Protein AF-A0A6P1MNH4-F1 (afdb_monomer_lite)

pLDDT: mean 91.14, std 10.83, range [47.28, 97.56]

Sequence (68 aa):
MKILKELGLVSESKGRYYDKFRNRVMFPIINTRGKVIGFGGRAIDDSTPKYLNSPESPVFMKKIIYMV

InterPro domains:
  IPR013264 DNA primase DNAG, catalytic core, N-terminal [PF08275] (3-63)
  IPR037068 DNA primase, catalytic core, N-terminal domain superfamily [G3DSA:3.90.980.10] (1-60)
  IPR050219 DnaG Primase [PTHR30313] (4-65)

Radius of gyration: 12.41 Å; chains: 1; bounding box: 32×28×28 Å

Foldseek 3Di:
DVVCVQLQQWDDDPNDIDGNADQWDWDFDADPVRDGSWIKTAHPDPDPPRIDIRDDHPRDDPVVDPPD

Structure (mmCIF, N/CA/C/O backbone):
data_AF-A0A6P1MNH4-F1
#
_entry.id   AF-A0A6P1MNH4-F1
#
loop_
_atom_site.group_PDB
_atom_site.id
_atom_site.type_symbol
_atom_site.label_atom_id
_atom_site.label_alt_id
_atom_site.label_comp_id
_atom_site.label_asym_id
_atom_site.label_entity_id
_atom_site.label_seq_id
_atom_site.pdbx_PDB_ins_code
_atom_site.Cartn_x
_atom_site.Cartn_y
_atom_site.Cartn_z
_atom_site.occupancy
_atom_site.B_iso_or_equiv
_atom_site.auth_seq_id
_atom_site.auth_comp_id
_atom_site.auth_asym_id
_atom_site.auth_atom_id
_atom_site.pdbx_PDB_model_num
ATOM 1 N N . MET A 1 1 ? 1.781 15.877 -2.029 1.00 84.19 1 MET A N 1
ATOM 2 C CA . MET A 1 1 ? 2.300 14.490 -2.098 1.00 84.19 1 MET A CA 1
ATOM 3 C C . MET A 1 1 ? 2.668 13.877 -0.750 1.00 84.19 1 MET A C 1
ATOM 5 O O . MET A 1 1 ? 2.439 12.686 -0.594 1.00 84.19 1 MET A O 1
ATOM 9 N N . LYS A 1 2 ? 3.153 14.647 0.241 1.00 90.12 2 LYS A N 1
ATOM 10 C CA . LYS A 1 2 ? 3.497 14.134 1.585 1.00 90.12 2 LYS A CA 1
ATOM 11 C C . LYS A 1 2 ? 2.392 13.278 2.234 1.00 90.12 2 LYS A C 1
ATOM 13 O O . LYS A 1 2 ? 2.660 12.137 2.584 1.00 90.12 2 LYS A O 1
ATOM 18 N N . ILE A 1 3 ? 1.155 13.785 2.289 1.00 95.38 3 ILE A N 1
ATOM 19 C CA . ILE A 1 3 ? 0.008 13.055 2.867 1.00 95.38 3 ILE A CA 1
ATOM 20 C C . ILE A 1 3 ? -0.291 11.743 2.123 1.00 95.38 3 ILE A C 1
ATOM 22 O O . ILE A 1 3 ? -0.541 10.720 2.742 1.00 95.38 3 ILE A O 1
ATOM 26 N N . LEU A 1 4 ? -0.205 11.732 0.789 1.00 95.88 4 LEU A N 1
ATOM 27 C CA . LEU A 1 4 ? -0.476 10.528 -0.004 1.00 95.88 4 LEU A CA 1
ATOM 28 C C . LEU A 1 4 ? 0.595 9.454 0.213 1.00 95.88 4 LEU A C 1
ATOM 30 O O . LEU A 1 4 ? 0.289 8.264 0.186 1.00 95.88 4 LEU A O 1
ATOM 34 N N . LYS A 1 5 ? 1.848 9.872 0.429 1.00 95.25 5 LYS A N 1
ATOM 35 C CA . LYS A 1 5 ? 2.956 8.973 0.767 1.00 95.25 5 LYS A CA 1
ATOM 36 C C . LYS A 1 5 ? 2.776 8.396 2.170 1.00 95.25 5 LYS A C 1
ATOM 38 O O . LYS A 1 5 ? 2.948 7.198 2.358 1.00 95.25 5 LYS A O 1
ATOM 43 N N . GLU A 1 6 ? 2.388 9.235 3.127 1.00 95.56 6 GLU A N 1
ATOM 44 C CA . GLU A 1 6 ? 2.111 8.840 4.513 1.00 95.56 6 GLU A CA 1
ATOM 45 C C . GLU A 1 6 ? 0.932 7.863 4.621 1.00 95.56 6 GLU A C 1
ATOM 47 O O . GLU A 1 6 ? 1.009 6.877 5.345 1.00 95.56 6 GLU A O 1
ATOM 52 N N . LEU A 1 7 ? -0.122 8.071 3.828 1.00 96.19 7 LEU A N 1
ATOM 53 C CA . LEU A 1 7 ? -1.255 7.144 3.714 1.00 96.19 7 LEU A CA 1
ATOM 54 C C . LEU A 1 7 ? -0.946 5.906 2.851 1.00 96.19 7 LEU A C 1
ATOM 56 O O . LEU A 1 7 ? -1.793 5.030 2.689 1.00 96.19 7 LEU A O 1
ATOM 60 N N . GLY A 1 8 ? 0.255 5.820 2.272 1.00 95.38 8 GLY A N 1
ATOM 61 C CA . GLY A 1 8 ? 0.697 4.667 1.494 1.00 95.38 8 GLY A CA 1
ATOM 62 C C . GLY A 1 8 ? -0.003 4.491 0.146 1.00 95.38 8 GLY A C 1
ATOM 63 O O . GLY A 1 8 ? -0.048 3.374 -0.364 1.00 95.38 8 GLY A O 1
ATOM 64 N N . LEU A 1 9 ? -0.543 5.563 -0.433 1.00 96.69 9 LEU A N 1
ATOM 65 C CA . LEU A 1 9 ? -1.160 5.547 -1.765 1.00 96.69 9 LEU A CA 1
ATOM 66 C C . LEU A 1 9 ? -0.123 5.750 -2.874 1.00 96.69 9 LEU A C 1
ATOM 68 O O . LEU A 1 9 ? -0.247 5.182 -3.958 1.00 96.69 9 LEU A O 1
ATOM 72 N N . VAL A 1 10 ? 0.936 6.506 -2.576 1.00 97.06 10 VAL A N 1
ATOM 73 C CA . VAL A 1 10 ? 2.062 6.730 -3.487 1.00 97.06 10 VAL A CA 1
ATOM 74 C C . VAL A 1 10 ? 3.375 6.283 -2.860 1.00 97.06 10 VAL A C 1
ATOM 76 O O . VAL A 1 10 ? 3.583 6.368 -1.649 1.00 97.06 10 VAL A O 1
ATOM 79 N N . SER A 1 11 ? 4.279 5.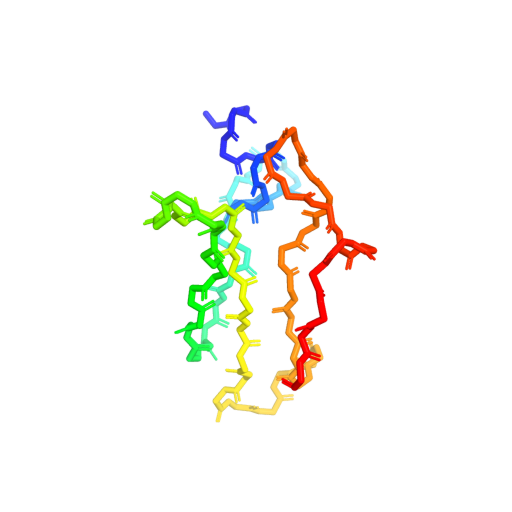835 -3.716 1.00 95.12 11 SER A N 1
ATOM 80 C CA . SER A 1 11 ? 5.682 5.599 -3.408 1.00 95.12 11 SER A CA 1
ATOM 81 C C . SER A 1 11 ? 6.529 6.708 -4.029 1.00 95.12 11 SER A C 1
ATOM 83 O O . SER A 1 11 ? 6.099 7.398 -4.951 1.00 95.12 11 SER A O 1
ATOM 85 N N . GLU A 1 12 ? 7.747 6.884 -3.527 1.00 95.44 12 GLU A N 1
ATOM 86 C CA . GLU A 1 12 ? 8.693 7.870 -4.046 1.00 95.44 12 GLU A CA 1
ATOM 87 C C . GLU A 1 12 ? 10.002 7.174 -4.417 1.00 95.44 12 GLU A C 1
ATOM 89 O O . GLU A 1 12 ? 10.513 6.349 -3.661 1.00 95.44 12 GLU A O 1
ATOM 94 N N . SER A 1 13 ? 10.545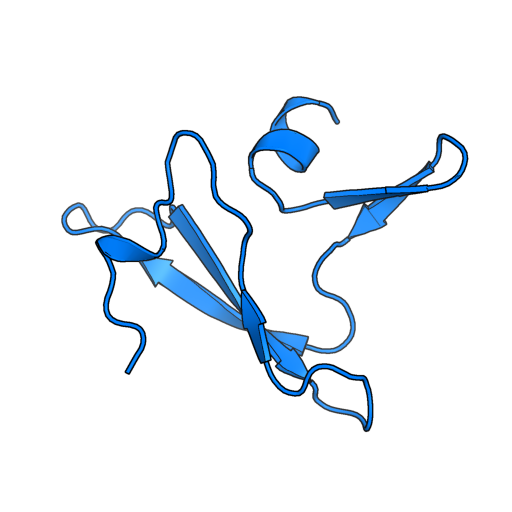 7.495 -5.588 1.00 95.44 13 SER A N 1
ATOM 95 C CA . SER A 1 13 ? 11.875 7.060 -6.012 1.00 95.44 13 SER A CA 1
ATOM 96 C C . SER A 1 13 ? 12.527 8.156 -6.841 1.00 95.44 13 SER A C 1
ATOM 98 O O . SER A 1 13 ? 11.890 8.724 -7.726 1.00 95.44 13 SER A O 1
ATOM 100 N N . LYS A 1 14 ? 13.794 8.473 -6.544 1.00 95.12 14 LYS A N 1
ATOM 101 C CA . LYS A 1 14 ? 14.579 9.515 -7.238 1.00 95.12 14 LYS A CA 1
ATOM 102 C C . LYS A 1 14 ? 13.835 10.862 -7.353 1.00 95.12 14 LYS A C 1
ATOM 104 O O . LYS A 1 14 ? 13.847 11.493 -8.406 1.00 95.12 14 LYS A O 1
ATOM 109 N N . GLY A 1 15 ? 13.136 11.266 -6.289 1.00 93.38 15 GLY A N 1
ATOM 110 C CA . GLY A 1 15 ? 12.362 12.515 -6.236 1.00 93.38 15 GLY A CA 1
ATOM 111 C C . GLY A 1 15 ? 11.069 12.522 -7.060 1.00 93.38 15 GLY A C 1
ATOM 112 O O . GLY A 1 15 ? 10.433 13.565 -7.191 1.00 93.38 15 GLY A O 1
ATOM 113 N N . ARG A 1 16 ? 10.659 11.379 -7.628 1.00 94.94 16 ARG A N 1
ATOM 114 C CA . ARG A 1 16 ? 9.399 11.228 -8.365 1.00 94.94 16 ARG A CA 1
ATOM 115 C C . ARG A 1 16 ? 8.425 10.349 -7.596 1.00 94.94 16 ARG A C 1
ATOM 117 O O . ARG A 1 16 ? 8.793 9.282 -7.102 1.00 94.94 16 ARG A O 1
ATOM 124 N N . TYR A 1 17 ? 7.175 10.795 -7.541 1.00 96.31 17 TYR A N 1
ATOM 125 C CA . TYR A 1 17 ? 6.069 10.041 -6.962 1.00 96.31 17 TYR A CA 1
ATOM 126 C C . TYR A 1 17 ? 5.421 9.151 -8.019 1.00 96.31 17 TYR A C 1
ATOM 128 O O . TYR A 1 17 ? 5.314 9.538 -9.181 1.00 96.31 17 TYR A O 1
ATOM 136 N N . TYR A 1 18 ? 4.989 7.966 -7.609 1.00 96.00 18 TYR A N 1
ATOM 137 C CA . TYR A 1 18 ? 4.239 7.039 -8.448 1.00 96.00 18 TYR A CA 1
ATOM 138 C C . TYR A 1 18 ? 3.256 6.236 -7.603 1.00 96.00 18 TYR A C 1
ATOM 140 O O . TYR A 1 18 ? 3.478 6.023 -6.408 1.00 96.00 18 TYR A O 1
ATOM 148 N N . ASP A 1 19 ? 2.185 5.768 -8.234 1.00 96.56 19 ASP A N 1
ATOM 149 C CA . ASP A 1 19 ? 1.153 4.987 -7.560 1.00 96.56 19 ASP A CA 1
ATOM 150 C C . ASP A 1 19 ? 1.743 3.710 -6.963 1.00 96.56 19 ASP A C 1
ATOM 152 O O . ASP A 1 19 ? 2.488 2.966 -7.616 1.00 96.56 19 ASP A O 1
ATOM 156 N N . LYS A 1 20 ? 1.410 3.445 -5.698 1.00 95.56 20 LYS A N 1
ATOM 157 C CA . LYS A 1 20 ? 1.905 2.258 -4.999 1.00 95.56 20 LYS A CA 1
ATOM 158 C C . LYS A 1 20 ? 1.271 0.975 -5.536 1.00 95.56 20 LYS A C 1
ATOM 160 O O . LYS A 1 20 ? 1.940 -0.054 -5.604 1.00 95.56 20 LYS A O 1
ATOM 165 N N . PHE A 1 21 ? 0.010 1.044 -5.953 1.00 96.69 21 PHE A N 1
ATOM 166 C CA . PHE A 1 21 ? -0.748 -0.089 -6.468 1.00 96.69 21 PHE A CA 1
ATOM 167 C C . PHE A 1 21 ? -0.944 0.052 -7.979 1.00 96.69 21 PHE A C 1
ATOM 169 O O . PHE A 1 21 ? -1.828 0.768 -8.434 1.00 96.69 21 PHE A O 1
ATOM 176 N N . ARG A 1 22 ? -0.108 -0.629 -8.764 1.00 95.31 22 ARG A N 1
ATOM 177 C CA . ARG A 1 22 ? -0.181 -0.645 -10.235 1.00 95.31 22 ARG A CA 1
ATOM 178 C C . ARG A 1 22 ? -0.472 -2.060 -10.720 1.00 95.31 22 ARG A C 1
ATOM 180 O O . ARG A 1 22 ? 0.039 -2.999 -10.114 1.00 95.31 22 ARG A O 1
ATOM 187 N N . ASN A 1 23 ? -1.276 -2.193 -11.778 1.00 96.25 23 ASN A N 1
ATOM 188 C CA . ASN A 1 23 ? -1.703 -3.474 -12.370 1.00 96.25 23 ASN A CA 1
ATOM 189 C C . ASN A 1 23 ? -2.305 -4.458 -11.353 1.00 96.25 23 ASN A C 1
ATOM 191 O O . ASN A 1 23 ? -2.025 -5.659 -11.360 1.00 96.25 23 ASN A O 1
ATOM 195 N N . ARG A 1 24 ? -3.116 -3.932 -10.430 1.00 97.56 24 ARG A N 1
ATOM 196 C CA . ARG A 1 24 ? -3.705 -4.704 -9.335 1.00 97.56 24 ARG A CA 1
ATOM 197 C C . ARG A 1 24 ? -5.209 -4.499 -9.267 1.00 97.56 24 ARG A C 1
ATOM 199 O O . ARG A 1 24 ? -5.679 -3.370 -9.373 1.00 97.56 24 ARG A O 1
ATOM 206 N N . VAL A 1 25 ? -5.945 -5.582 -9.017 1.00 97.44 25 VAL A N 1
ATOM 207 C CA . VAL A 1 25 ? -7.327 -5.482 -8.529 1.00 97.44 25 VAL A CA 1
ATOM 208 C C . VAL A 1 25 ? -7.267 -4.973 -7.098 1.00 97.44 25 VAL A C 1
ATOM 210 O O . VAL A 1 25 ? -6.566 -5.554 -6.266 1.00 97.44 25 VAL A O 1
ATOM 213 N N . MET A 1 26 ? -7.985 -3.886 -6.833 1.00 96.81 26 MET A N 1
ATOM 214 C CA . MET A 1 26 ? -7.961 -3.174 -5.559 1.00 96.81 26 MET A CA 1
ATOM 215 C C . MET A 1 26 ? -9.117 -3.608 -4.659 1.00 96.81 26 MET A C 1
ATOM 217 O O . MET A 1 26 ? -10.272 -3.611 -5.077 1.00 96.81 26 MET A O 1
ATOM 221 N N . PHE A 1 27 ? -8.800 -3.911 -3.404 1.00 95.88 27 PHE A N 1
ATOM 222 C CA . PHE A 1 27 ? -9.743 -4.261 -2.347 1.00 95.88 27 PHE A CA 1
ATOM 223 C C . PHE A 1 27 ? -9.669 -3.191 -1.252 1.00 95.88 27 PHE A C 1
ATOM 225 O O . PHE A 1 27 ? -8.605 -3.020 -0.648 1.00 95.88 27 PHE A O 1
ATOM 232 N N . PRO A 1 28 ? -10.746 -2.435 -0.988 1.00 95.56 28 PRO A N 1
ATOM 233 C CA . PRO A 1 28 ? -10.738 -1.447 0.079 1.00 95.56 28 PRO A CA 1
ATOM 234 C C . PRO A 1 28 ? -10.710 -2.138 1.444 1.00 95.56 28 PRO A C 1
ATOM 236 O O . PRO A 1 28 ? -11.440 -3.095 1.688 1.00 95.56 28 PRO A O 1
ATOM 239 N N . ILE A 1 29 ? -9.901 -1.608 2.355 1.00 92.94 29 ILE A N 1
ATOM 240 C CA . ILE A 1 29 ? -9.921 -1.986 3.766 1.00 92.94 29 ILE A CA 1
ATOM 241 C C . ILE A 1 29 ? -10.766 -0.950 4.498 1.00 92.94 29 ILE A C 1
ATOM 243 O O . ILE A 1 29 ? -10.433 0.239 4.505 1.00 92.94 29 ILE A O 1
ATOM 247 N N . ILE A 1 30 ? -11.865 -1.403 5.095 1.00 93.44 30 ILE A N 1
ATOM 248 C CA . ILE A 1 30 ? -12.900 -0.544 5.669 1.00 93.44 30 ILE A CA 1
ATOM 249 C C . ILE A 1 30 ? -12.921 -0.726 7.189 1.00 93.44 30 ILE A C 1
ATOM 251 O O . ILE A 1 30 ? -12.940 -1.849 7.686 1.00 93.44 30 ILE A O 1
ATOM 255 N N . ASN A 1 31 ? -12.900 0.379 7.936 1.00 90.56 31 ASN A N 1
ATOM 256 C CA . ASN A 1 31 ? -13.012 0.341 9.394 1.00 90.56 31 ASN A CA 1
ATOM 257 C C . ASN A 1 31 ? -14.467 0.146 9.863 1.00 90.56 31 ASN A C 1
ATOM 259 O O . ASN A 1 31 ? -15.412 0.225 9.082 1.00 90.56 31 ASN A O 1
ATOM 263 N N . THR A 1 32 ? -14.669 -0.026 11.171 1.00 88.94 32 THR A N 1
ATOM 264 C CA . THR A 1 32 ? -16.000 -0.218 11.789 1.00 88.94 32 THR A CA 1
ATOM 265 C C . THR A 1 32 ? -16.974 0.945 11.576 1.00 88.94 32 THR A C 1
ATOM 267 O O . THR A 1 32 ? -18.175 0.789 11.769 1.00 88.94 32 THR A O 1
ATOM 270 N N . ARG A 1 33 ? -16.478 2.112 11.151 1.00 93.19 33 ARG A N 1
ATOM 271 C CA . ARG A 1 33 ? -17.277 3.298 10.810 1.00 93.19 33 ARG A CA 1
ATOM 272 C C . ARG A 1 33 ? -17.570 3.409 9.309 1.00 93.19 33 ARG A C 1
ATOM 274 O O . ARG A 1 33 ? -18.010 4.467 8.858 1.00 93.19 33 ARG A O 1
ATOM 281 N N . GLY A 1 34 ? -17.268 2.377 8.523 1.00 92.25 34 GLY A N 1
ATOM 282 C CA . GLY A 1 34 ? -17.488 2.369 7.077 1.00 92.25 34 GLY A CA 1
ATOM 283 C C . GLY A 1 34 ? -16.510 3.244 6.286 1.00 92.25 34 GLY A C 1
ATOM 284 O O . GLY A 1 34 ? -16.789 3.585 5.139 1.00 92.25 34 GLY A O 1
ATOM 285 N N . LYS A 1 35 ? -15.379 3.663 6.872 1.00 94.94 35 LYS A N 1
ATOM 286 C CA . LYS A 1 35 ? -14.376 4.492 6.184 1.00 94.94 35 LYS A CA 1
ATOM 287 C C . LYS A 1 35 ? -13.264 3.631 5.607 1.00 94.94 35 LYS A C 1
ATOM 289 O O . LYS A 1 35 ? -12.740 2.760 6.298 1.00 94.94 35 LYS A O 1
ATOM 294 N N . VAL A 1 36 ? -12.876 3.924 4.367 1.00 95.25 36 VAL A N 1
ATOM 295 C CA . VAL A 1 36 ? -11.691 3.328 3.744 1.00 95.25 36 VAL A CA 1
ATOM 296 C C . VAL A 1 36 ? -10.453 3.864 4.449 1.00 95.25 36 VAL A C 1
ATOM 298 O O . VAL A 1 36 ? -10.245 5.074 4.514 1.00 95.25 36 VAL A O 1
ATOM 301 N N . ILE A 1 37 ? -9.652 2.957 4.991 1.00 95.06 37 ILE A N 1
ATOM 302 C CA . ILE A 1 37 ? -8.441 3.277 5.753 1.00 95.06 37 ILE A CA 1
ATOM 303 C C . ILE A 1 37 ? -7.171 2.721 5.107 1.00 95.06 37 ILE A C 1
ATOM 305 O O . ILE A 1 37 ? -6.071 3.127 5.456 1.00 95.06 37 ILE A O 1
ATOM 309 N N . GLY A 1 38 ? -7.308 1.839 4.125 1.00 94.81 38 GLY A N 1
ATOM 310 C CA . GLY A 1 38 ? -6.196 1.292 3.364 1.00 94.81 38 GLY A CA 1
ATOM 311 C C . GLY A 1 38 ? -6.705 0.458 2.201 1.00 94.81 38 GLY A C 1
ATOM 312 O O . GLY A 1 38 ? -7.912 0.368 1.966 1.00 94.81 38 GLY A O 1
ATOM 313 N N . PHE A 1 39 ? -5.781 -0.168 1.487 1.00 96.19 39 PHE A N 1
ATOM 314 C CA . PHE A 1 39 ? -6.084 -1.022 0.350 1.00 96.19 39 PHE A CA 1
ATOM 315 C C . PHE A 1 39 ? -5.236 -2.291 0.379 1.00 96.19 39 PHE A C 1
ATOM 317 O O . PHE A 1 39 ? -4.050 -2.260 0.710 1.00 96.19 39 PHE A O 1
ATOM 324 N N . GLY A 1 40 ? -5.849 -3.403 -0.006 1.00 95.62 40 GLY A N 1
ATOM 325 C CA . GLY A 1 40 ? -5.161 -4.581 -0.517 1.00 95.62 40 GLY A CA 1
ATOM 326 C C . GLY A 1 40 ? -5.194 -4.573 -2.044 1.00 95.62 40 GLY A C 1
ATOM 327 O O . GLY A 1 40 ? -6.119 -4.040 -2.651 1.00 95.62 40 GLY A O 1
ATOM 328 N N . GLY A 1 41 ? -4.191 -5.158 -2.685 1.00 96.50 41 GLY A N 1
ATOM 329 C CA . GLY A 1 41 ? -4.069 -5.195 -4.137 1.00 96.50 41 GLY A CA 1
ATOM 330 C C . GLY A 1 41 ? -3.515 -6.526 -4.626 1.00 96.50 41 GLY A C 1
ATOM 331 O O . GLY A 1 41 ? -2.362 -6.861 -4.332 1.00 96.50 41 GLY A O 1
ATOM 332 N N . ARG A 1 42 ? -4.299 -7.268 -5.412 1.00 96.69 42 ARG A N 1
ATOM 333 C CA . ARG A 1 42 ? -3.867 -8.531 -6.032 1.00 96.69 42 ARG A CA 1
ATOM 334 C C . ARG A 1 42 ? -3.331 -8.278 -7.439 1.00 96.69 42 ARG A C 1
ATOM 336 O O . ARG A 1 42 ? -4.021 -7.645 -8.231 1.00 96.69 42 ARG A O 1
ATOM 343 N N . ALA A 1 43 ? -2.131 -8.773 -7.737 1.00 97.06 43 ALA A N 1
ATOM 344 C CA . ALA A 1 43 ? -1.542 -8.695 -9.077 1.00 97.06 43 ALA A CA 1
ATOM 345 C C . ALA A 1 43 ? -2.436 -9.394 -10.117 1.00 97.06 43 ALA A C 1
ATOM 347 O O . ALA A 1 43 ? -2.994 -10.460 -9.836 1.00 97.06 43 ALA A O 1
ATOM 348 N N . ILE A 1 44 ? -2.597 -8.762 -11.283 1.00 96.94 44 ILE A N 1
ATOM 349 C CA . ILE A 1 44 ? -3.325 -9.317 -12.441 1.00 96.94 44 ILE A CA 1
ATOM 350 C C . ILE A 1 44 ? -2.356 -10.022 -13.401 1.00 96.94 44 ILE A C 1
ATOM 352 O O . ILE A 1 44 ? -2.745 -10.944 -14.110 1.00 96.94 44 ILE A O 1
ATOM 356 N N . ASP A 1 45 ? -1.098 -9.595 -13.388 1.00 94.56 45 ASP A N 1
ATOM 357 C CA . ASP A 1 45 ? 0.028 -10.165 -14.116 1.00 94.56 45 ASP A CA 1
ATOM 358 C C . ASP A 1 45 ? 0.938 -10.973 -13.167 1.00 94.56 45 ASP A C 1
ATOM 360 O O . ASP A 1 45 ? 0.616 -11.198 -11.996 1.00 94.56 45 ASP A O 1
ATOM 364 N N . ASP A 1 46 ? 2.111 -11.372 -13.658 1.00 95.06 46 ASP A N 1
ATOM 365 C CA . ASP A 1 46 ? 3.135 -12.079 -12.879 1.00 95.06 46 ASP A CA 1
ATOM 366 C C . ASP A 1 46 ? 3.926 -11.155 -11.926 1.00 95.06 46 ASP A C 1
ATOM 368 O O . ASP A 1 46 ? 5.000 -11.518 -11.433 1.00 95.06 46 ASP A O 1
ATOM 372 N N . SER A 1 47 ? 3.433 -9.940 -11.646 1.00 94.06 47 SER A N 1
ATOM 373 C CA . SER A 1 47 ? 4.116 -9.025 -10.734 1.00 94.06 47 SER A CA 1
ATOM 374 C C . SER A 1 47 ? 4.144 -9.560 -9.302 1.00 94.06 47 SER A C 1
ATOM 376 O O . SER A 1 47 ? 3.148 -9.995 -8.718 1.00 94.06 47 SER A O 1
ATOM 378 N N . THR A 1 48 ? 5.318 -9.471 -8.682 1.00 91.88 48 THR A N 1
ATOM 379 C CA . THR A 1 48 ? 5.515 -9.844 -7.283 1.00 91.88 48 THR A CA 1
ATOM 380 C C . THR A 1 48 ? 5.450 -8.605 -6.382 1.00 91.88 48 THR A C 1
ATOM 382 O O . THR A 1 48 ? 5.901 -7.525 -6.770 1.00 91.88 48 THR A O 1
ATOM 385 N N . PRO A 1 49 ? 4.858 -8.708 -5.176 1.00 94.50 49 PRO A N 1
ATOM 386 C CA . PRO A 1 49 ? 4.174 -9.874 -4.602 1.00 94.50 49 PRO A CA 1
ATOM 387 C C . PRO A 1 49 ? 2.763 -10.100 -5.184 1.00 94.50 49 PRO A C 1
ATOM 389 O O . PRO A 1 49 ? 2.121 -9.151 -5.638 1.00 94.50 49 PRO A O 1
ATOM 392 N N . LYS A 1 50 ? 2.228 -11.330 -5.075 1.00 94.50 50 LYS A N 1
ATOM 393 C CA . LYS A 1 50 ? 0.845 -11.659 -5.496 1.00 94.50 50 LYS A CA 1
ATOM 394 C C . LYS A 1 50 ? -0.201 -10.780 -4.801 1.00 94.50 50 LYS A C 1
ATOM 396 O O . LYS A 1 50 ? -1.153 -10.349 -5.443 1.00 94.50 50 LYS A O 1
ATOM 401 N N . TYR A 1 51 ? 0.018 -10.461 -3.524 1.00 94.81 51 TYR A N 1
ATOM 402 C CA . TYR A 1 51 ? -0.781 -9.512 -2.748 1.00 94.81 51 TYR A CA 1
ATOM 403 C C . TYR A 1 51 ? 0.108 -8.413 -2.171 1.00 94.81 51 TYR A C 1
ATOM 405 O O . TYR A 1 51 ? 1.148 -8.692 -1.575 1.00 94.81 51 TYR A O 1
ATOM 413 N N . LEU A 1 52 ? -0.323 -7.167 -2.333 1.00 94.81 52 LEU A N 1
ATOM 414 C CA . LEU A 1 52 ? 0.300 -5.979 -1.762 1.00 94.81 52 LEU A CA 1
ATOM 415 C C . LEU A 1 52 ? -0.727 -5.280 -0.877 1.00 94.81 52 LEU A C 1
ATOM 417 O O . LEU A 1 52 ? -1.826 -5.009 -1.339 1.00 94.81 52 LEU A O 1
ATOM 421 N N . ASN A 1 53 ? -0.367 -4.952 0.360 1.00 93.56 53 ASN A N 1
ATOM 422 C CA . ASN A 1 53 ? -1.238 -4.205 1.267 1.00 93.56 53 ASN A CA 1
ATOM 423 C C . ASN A 1 53 ? -0.675 -2.807 1.520 1.00 93.56 53 ASN A C 1
ATOM 425 O O . ASN A 1 53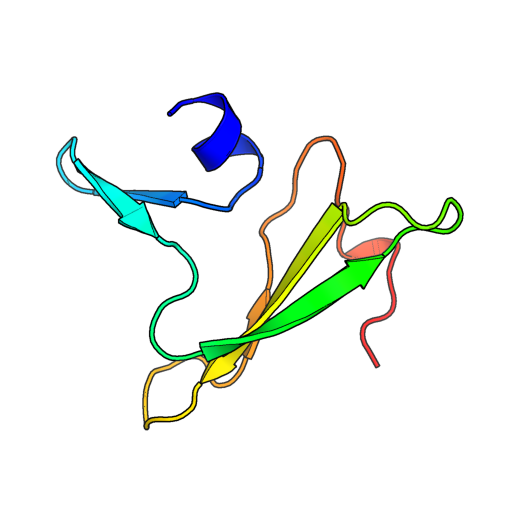 ? 0.539 -2.588 1.408 1.00 93.56 53 ASN A O 1
ATOM 429 N N . SER A 1 54 ? -1.552 -1.878 1.897 1.00 94.44 54 SER A N 1
ATOM 430 C CA . SER A 1 54 ? -1.152 -0.586 2.445 1.00 94.44 54 SER A CA 1
ATOM 431 C C . SER A 1 54 ? -0.142 -0.790 3.584 1.00 94.44 54 SER A C 1
ATOM 433 O O . SER A 1 54 ? -0.271 -1.740 4.362 1.00 94.44 54 SER A O 1
ATOM 435 N N . PRO A 1 55 ? 0.894 0.061 3.677 1.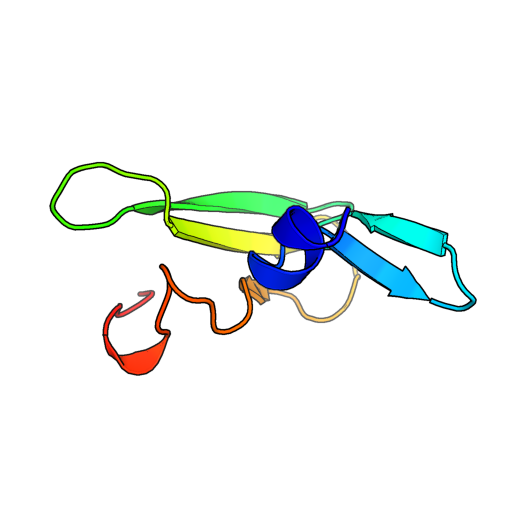00 93.94 55 PRO A N 1
ATOM 436 C CA . PRO A 1 55 ? 1.760 0.100 4.848 1.00 93.94 55 PRO A CA 1
ATOM 437 C C . PRO A 1 55 ? 0.986 0.639 6.058 1.00 93.94 55 PRO A C 1
ATOM 439 O O . PRO A 1 55 ? -0.077 1.238 5.894 1.00 93.94 55 PRO A O 1
ATOM 442 N N . GLU A 1 56 ? 1.552 0.468 7.251 1.00 92.94 56 GLU A N 1
ATOM 443 C CA . GLU A 1 56 ? 1.091 1.159 8.462 1.00 92.94 56 GLU A CA 1
ATOM 444 C C . GLU A 1 56 ? 0.973 2.671 8.206 1.00 92.94 56 GLU A C 1
ATOM 446 O O . GLU A 1 56 ? 1.839 3.271 7.562 1.00 92.94 56 GLU A O 1
ATOM 451 N N . SER A 1 57 ? -0.105 3.278 8.697 1.00 94.19 57 SER A N 1
ATOM 452 C CA . SER A 1 57 ? -0.373 4.713 8.579 1.00 94.19 57 SER A CA 1
ATOM 453 C C . SER A 1 57 ? -1.151 5.214 9.802 1.00 94.19 57 SER A C 1
ATOM 455 O O . SER A 1 57 ? -1.667 4.396 10.567 1.00 94.19 57 SER A O 1
ATOM 457 N N . PRO A 1 58 ? -1.327 6.538 9.982 1.00 93.56 58 PRO A N 1
ATOM 458 C CA . PRO A 1 58 ? -2.122 7.079 11.088 1.00 93.56 58 PRO A CA 1
ATOM 459 C C . PRO A 1 58 ? -3.569 6.558 11.161 1.00 93.56 58 PRO A C 1
ATOM 461 O O . PRO A 1 58 ? -4.217 6.693 12.196 1.00 93.56 58 PRO A O 1
ATOM 464 N N . VAL A 1 59 ? -4.090 5.981 10.071 1.00 92.06 59 VAL A N 1
ATOM 465 C CA . VAL A 1 59 ? -5.464 5.464 9.984 1.00 92.06 59 VAL A CA 1
ATOM 466 C C . VAL A 1 59 ? -5.545 3.950 9.760 1.00 92.06 59 VAL A C 1
ATOM 468 O O . VAL A 1 59 ? -6.640 3.398 9.851 1.00 92.06 59 VAL A O 1
ATOM 471 N N . PHE A 1 60 ? -4.427 3.263 9.501 1.00 90.50 60 PHE A N 1
ATOM 472 C CA . PHE A 1 60 ? -4.395 1.823 9.230 1.00 90.50 60 PHE A CA 1
ATOM 473 C C . PHE A 1 60 ? -3.284 1.121 10.003 1.00 90.50 60 PHE A C 1
ATOM 475 O O . PHE A 1 60 ? -2.106 1.415 9.808 1.00 90.50 60 PHE A O 1
ATOM 482 N N . MET A 1 61 ? -3.690 0.140 10.814 1.00 88.31 61 MET A N 1
ATOM 483 C CA . MET A 1 61 ? -2.798 -0.740 11.563 1.00 88.31 61 MET A CA 1
ATOM 484 C C . MET A 1 61 ? -3.086 -2.203 11.232 1.00 88.31 61 MET A C 1
ATOM 486 O O . MET A 1 61 ? -4.173 -2.714 11.520 1.00 88.31 61 MET A O 1
ATOM 490 N N . LYS A 1 62 ? -2.107 -2.909 10.657 1.00 79.88 62 LYS A N 1
ATOM 491 C CA . LYS A 1 62 ? -2.284 -4.265 10.113 1.00 79.88 62 LYS A CA 1
ATOM 492 C C . LYS A 1 62 ? -2.614 -5.292 11.197 1.00 79.88 62 LYS A C 1
ATOM 494 O O . LYS A 1 62 ? -3.323 -6.251 10.927 1.00 79.88 62 LYS A O 1
ATOM 499 N N . LYS A 1 63 ? -2.133 -5.090 12.428 1.00 74.69 63 LYS A N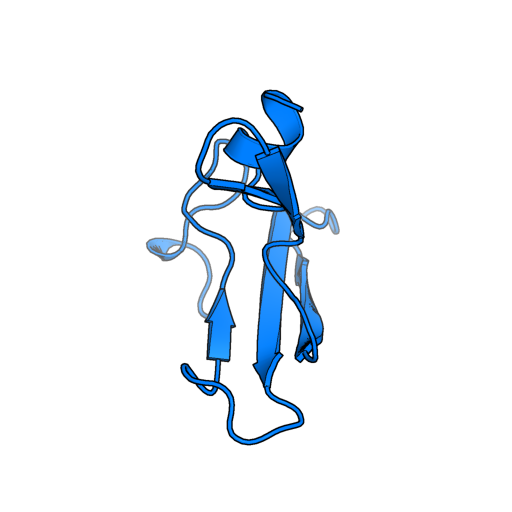 1
ATOM 500 C CA . LYS A 1 63 ? -2.362 -6.016 13.554 1.00 74.69 63 LYS A CA 1
ATOM 501 C C . LYS A 1 63 ? -3.809 -6.04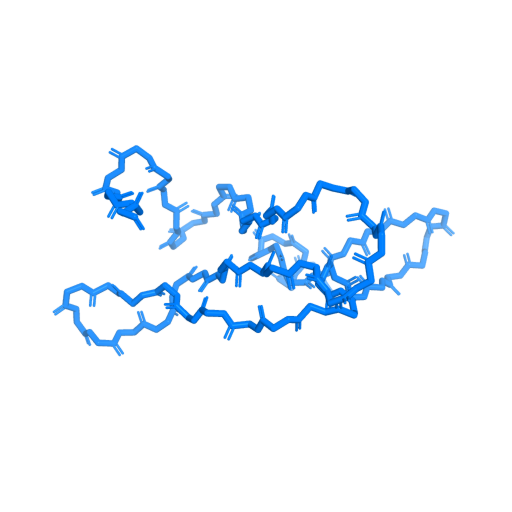6 14.058 1.00 74.69 63 LYS A C 1
ATOM 503 O O . LYS A 1 63 ? -4.182 -6.994 14.734 1.00 74.69 63 LYS A O 1
ATOM 508 N N . ILE A 1 64 ? -4.596 -5.012 13.766 1.00 62.16 64 ILE A N 1
ATOM 509 C CA . ILE A 1 64 ? -5.964 -4.863 14.287 1.00 62.16 64 ILE A CA 1
ATOM 510 C C . ILE A 1 64 ? -6.994 -5.438 13.304 1.00 62.16 64 ILE A C 1
ATOM 512 O O . ILE A 1 64 ? -8.109 -5.777 13.693 1.00 62.16 64 ILE A O 1
ATOM 516 N N . ILE A 1 65 ? -6.622 -5.578 12.030 1.00 63.16 65 ILE A N 1
ATOM 517 C CA . ILE A 1 65 ? -7.534 -5.963 10.956 1.00 63.16 65 ILE A CA 1
ATOM 518 C C . ILE A 1 65 ? -7.108 -7.330 10.433 1.00 63.16 65 ILE A C 1
ATOM 520 O O . ILE A 1 65 ? -6.109 -7.453 9.725 1.00 63.16 65 ILE A O 1
ATOM 524 N N . TYR A 1 66 ? -7.882 -8.359 10.775 1.00 52.28 66 TYR A N 1
ATOM 525 C CA . TYR A 1 66 ? -7.759 -9.674 10.158 1.00 52.28 66 TYR A CA 1
ATOM 526 C C . TYR A 1 66 ? -8.175 -9.557 8.689 1.00 52.28 66 TYR A C 1
ATOM 528 O O . TYR A 1 66 ? -9.359 -9.498 8.367 1.00 52.28 66 TYR A O 1
ATOM 536 N N . MET A 1 67 ? -7.192 -9.474 7.794 1.00 52.69 67 MET A N 1
ATOM 537 C CA . MET A 1 67 ? -7.410 -9.777 6.383 1.00 52.69 67 MET A CA 1
ATOM 538 C C . MET A 1 67 ? -7.477 -11.299 6.271 1.00 52.69 67 MET A C 1
ATOM 540 O O . MET A 1 67 ? -6.435 -11.954 6.296 1.00 52.69 67 MET A O 1
ATOM 544 N N . VAL A 1 68 ? -8.701 -11.833 6.265 1.00 47.28 68 VAL A N 1
ATOM 545 C CA . VAL A 1 68 ? -8.990 -13.195 5.787 1.00 47.28 68 VAL A CA 1
ATOM 546 C C . VAL A 1 68 ? -8.618 -13.330 4.317 1.00 47.28 68 VAL A C 1
ATOM 548 O O . VAL A 1 68 ? -8.842 -12.355 3.562 1.00 47.28 68 VAL A O 1
#

Organism: NCBI:txid2697030

Secondary structure (DSSP, 8-state):
-HHHHHTTSEEEETTEEEESS-SEEEEEEE-TTS-EEEEEEEESSSPSSSEEEPPPBTTB-TTTS---